Protein AF-A0A3M1MYW9-F1 (afdb_monomer_lite)

Structure (mmCIF, N/CA/C/O backbone):
data_AF-A0A3M1MYW9-F1
#
_entry.id   AF-A0A3M1MYW9-F1
#
loop_
_atom_site.group_PDB
_atom_site.id
_atom_site.type_symbol
_atom_site.label_atom_id
_atom_site.label_alt_id
_atom_site.label_comp_id
_atom_site.label_asym_id
_atom_site.label_entity_id
_atom_site.label_seq_id
_atom_site.pdbx_PDB_ins_code
_atom_site.Cartn_x
_atom_site.Cartn_y
_atom_site.Cartn_z
_atom_site.occupancy
_atom_site.B_iso_or_equiv
_atom_site.auth_seq_id
_atom_site.auth_comp_id
_atom_site.auth_asym_id
_atom_site.auth_atom_id
_atom_site.pdbx_PDB_model_num
ATOM 1 N N . MET A 1 1 ? -1.585 -23.392 7.016 1.00 49.09 1 MET A N 1
ATOM 2 C CA . MET A 1 1 ? -0.807 -23.870 5.846 1.00 49.09 1 MET A CA 1
ATOM 3 C C . MET A 1 1 ? -0.911 -22.951 4.605 1.00 49.09 1 MET A C 1
ATOM 5 O O . MET A 1 1 ? -0.583 -23.397 3.520 1.00 49.09 1 MET A O 1
ATOM 9 N N . GLY A 1 2 ? -1.309 -21.667 4.725 1.00 56.97 2 GLY A N 1
ATOM 10 C CA . GLY A 1 2 ? -1.714 -20.851 3.557 1.00 56.97 2 GLY A CA 1
ATOM 11 C C . GLY A 1 2 ? -0.923 -19.566 3.251 1.00 56.97 2 GLY A C 1
ATOM 12 O O . GLY A 1 2 ? -1.089 -19.014 2.169 1.00 56.97 2 GLY A O 1
ATOM 13 N N . LEU A 1 3 ? -0.055 -19.072 4.143 1.00 46.28 3 LEU A N 1
ATOM 14 C CA . LEU A 1 3 ? 0.651 -17.794 3.925 1.00 46.28 3 LEU A CA 1
ATOM 15 C C . LEU A 1 3 ? 2.003 -17.988 3.215 1.00 46.28 3 LEU A C 1
ATOM 17 O O . LEU A 1 3 ? 2.304 -17.327 2.224 1.00 46.28 3 LEU A O 1
ATOM 21 N N . TRP A 1 4 ? 2.779 -18.977 3.664 1.00 42.94 4 TRP A N 1
ATOM 22 C CA . TRP A 1 4 ? 4.113 -19.275 3.134 1.00 42.94 4 TRP A CA 1
ATOM 23 C C . TRP A 1 4 ? 4.104 -19.812 1.697 1.00 42.94 4 TRP A C 1
ATOM 25 O O . TRP A 1 4 ? 4.989 -19.471 0.916 1.00 42.94 4 TRP A O 1
ATOM 35 N N . GLN A 1 5 ? 3.082 -20.582 1.305 1.00 50.97 5 GLN A N 1
ATOM 36 C CA . GLN A 1 5 ? 2.920 -21.026 -0.086 1.00 50.97 5 GLN A CA 1
ATOM 37 C C . GLN A 1 5 ? 2.544 -19.871 -1.025 1.00 50.97 5 GLN A C 1
ATOM 39 O O . GLN A 1 5 ? 3.033 -19.821 -2.149 1.00 50.97 5 GLN A O 1
ATOM 44 N N . ARG A 1 6 ? 1.747 -18.899 -0.559 1.00 52.53 6 ARG A N 1
ATOM 45 C CA . ARG A 1 6 ? 1.374 -17.711 -1.346 1.00 52.53 6 ARG A CA 1
ATOM 46 C C . ARG A 1 6 ? 2.544 -16.740 -1.524 1.00 52.53 6 ARG A C 1
ATOM 48 O O . ARG A 1 6 ? 2.679 -16.158 -2.598 1.00 52.53 6 ARG A O 1
ATOM 55 N N . ILE A 1 7 ? 3.411 -16.607 -0.516 1.00 52.44 7 ILE A N 1
ATOM 56 C CA . ILE A 1 7 ? 4.650 -15.817 -0.604 1.00 52.44 7 ILE A CA 1
ATOM 57 C C . ILE A 1 7 ? 5.650 -16.490 -1.555 1.00 52.44 7 ILE A C 1
ATOM 59 O O . ILE A 1 7 ? 6.176 -15.817 -2.437 1.00 52.44 7 ILE A O 1
ATOM 63 N N . LYS A 1 8 ? 5.847 -17.816 -1.462 1.00 49.53 8 LYS A N 1
ATOM 64 C CA . LYS A 1 8 ? 6.700 -18.570 -2.402 1.00 49.53 8 LYS A CA 1
ATOM 65 C C . LYS A 1 8 ? 6.189 -18.518 -3.843 1.00 49.53 8 LYS A C 1
ATOM 67 O O . LYS A 1 8 ? 6.983 -18.305 -4.750 1.00 49.53 8 LYS A O 1
ATOM 72 N N . ALA A 1 9 ? 4.880 -18.662 -4.053 1.00 53.94 9 ALA A N 1
ATOM 73 C CA . ALA A 1 9 ? 4.282 -18.580 -5.384 1.00 53.94 9 ALA A CA 1
ATOM 74 C C . ALA A 1 9 ? 4.426 -17.176 -5.996 1.00 53.94 9 ALA A C 1
ATOM 76 O O . ALA A 1 9 ? 4.750 -17.056 -7.172 1.00 53.94 9 ALA A O 1
ATOM 77 N N . ARG A 1 10 ? 4.261 -16.102 -5.204 1.00 49.66 10 ARG A N 1
ATOM 78 C CA . ARG A 1 10 ? 4.517 -14.730 -5.675 1.00 49.66 10 ARG A CA 1
ATOM 79 C C . ARG A 1 10 ? 5.998 -14.487 -5.961 1.00 49.66 10 ARG A C 1
ATOM 81 O O . ARG A 1 10 ? 6.303 -13.971 -7.027 1.00 49.66 10 ARG A O 1
ATOM 88 N N . ALA A 1 11 ? 6.900 -14.879 -5.062 1.00 51.06 11 ALA A N 1
ATOM 89 C CA . ALA A 1 11 ? 8.343 -14.717 -5.252 1.00 51.06 11 ALA A CA 1
ATOM 90 C C . ALA A 1 11 ? 8.863 -15.475 -6.489 1.00 51.06 11 ALA A C 1
ATOM 92 O O . ALA A 1 11 ? 9.706 -14.950 -7.209 1.00 51.06 11 ALA A O 1
ATOM 93 N N . GLY A 1 12 ? 8.308 -16.658 -6.782 1.00 52.44 12 GLY A N 1
ATOM 94 C CA . GLY A 1 12 ? 8.625 -17.419 -7.995 1.00 52.44 12 GLY A CA 1
ATOM 95 C C . GLY A 1 12 ? 8.215 -16.698 -9.282 1.00 52.44 12 GLY A C 1
ATOM 96 O O . GLY A 1 12 ? 9.021 -16.578 -10.196 1.00 52.44 12 GLY A O 1
ATOM 97 N N . VAL A 1 13 ? 7.004 -16.131 -9.327 1.00 55.56 13 VAL A N 1
ATOM 98 C CA . VAL A 1 13 ? 6.513 -15.384 -10.503 1.00 55.56 13 VAL A CA 1
ATOM 99 C C . VAL A 1 13 ? 7.310 -14.095 -10.738 1.00 55.56 13 VAL A C 1
ATOM 101 O O . VAL A 1 13 ? 7.576 -13.738 -11.883 1.00 55.56 13 VAL A O 1
ATOM 104 N N . PHE A 1 14 ? 7.722 -13.394 -9.676 1.00 55.12 14 PHE A N 1
ATOM 105 C CA . PHE A 1 14 ? 8.571 -12.203 -9.811 1.00 55.12 14 PHE A CA 1
ATOM 106 C C . PHE A 1 14 ? 9.984 -12.550 -10.292 1.00 55.12 14 PHE A C 1
ATOM 108 O O . PHE A 1 14 ? 10.471 -11.920 -11.230 1.00 55.12 14 PHE A O 1
ATOM 115 N N . GLY A 1 15 ? 10.594 -13.598 -9.728 1.00 61.41 15 GLY A N 1
ATOM 116 C CA . GLY A 1 15 ? 11.897 -14.088 -10.179 1.00 61.41 15 GLY A CA 1
ATOM 117 C C . GLY A 1 15 ? 11.883 -14.528 -11.646 1.00 61.41 15 GLY A C 1
ATOM 118 O O . GLY A 1 15 ? 12.831 -14.258 -12.380 1.00 61.41 15 GLY A O 1
ATOM 119 N N . GLU A 1 16 ? 10.791 -15.130 -12.123 1.00 69.50 16 GLU A N 1
ATOM 120 C CA . GLU A 1 16 ? 10.642 -15.510 -13.534 1.00 69.50 16 GLU A CA 1
ATOM 121 C C . GLU A 1 16 ? 10.622 -14.304 -14.485 1.00 69.50 16 GLU A C 1
ATOM 123 O O . GLU A 1 16 ? 11.224 -14.362 -15.558 1.00 69.50 16 GLU A O 1
ATOM 128 N N . VAL A 1 17 ? 9.962 -13.202 -14.113 1.00 68.62 17 VAL A N 1
ATOM 129 C CA . VAL A 1 17 ? 9.896 -11.994 -14.953 1.00 68.62 17 VAL A CA 1
ATOM 130 C C . VAL A 1 17 ? 11.246 -11.279 -15.000 1.00 68.62 17 VAL A C 1
ATOM 132 O O . VAL A 1 17 ? 11.704 -10.923 -16.086 1.00 68.62 17 VAL A O 1
ATOM 135 N N . GLU A 1 18 ? 11.912 -11.118 -13.856 1.00 75.81 18 GLU A N 1
ATOM 136 C CA . GLU A 1 18 ? 13.249 -10.513 -13.779 1.00 75.81 18 GLU A CA 1
ATOM 137 C C . GLU A 1 18 ? 14.266 -11.316 -14.601 1.00 75.81 18 GLU A C 1
ATOM 139 O O . GLU A 1 18 ? 15.008 -10.751 -15.408 1.00 75.81 18 GLU A O 1
ATOM 144 N N . THR A 1 19 ? 14.223 -12.648 -14.491 1.00 79.44 19 THR A N 1
ATOM 145 C CA . THR A 1 19 ? 15.099 -13.543 -15.259 1.00 79.44 19 THR A CA 1
ATOM 146 C C . THR A 1 19 ? 14.805 -13.462 -16.758 1.00 79.44 19 THR A C 1
ATOM 148 O O . THR A 1 19 ? 15.730 -13.414 -17.564 1.00 79.44 19 THR A O 1
ATOM 151 N N . ARG A 1 20 ? 13.530 -13.379 -17.164 1.00 80.25 20 ARG A N 1
ATOM 152 C CA . ARG A 1 20 ? 13.147 -13.215 -18.579 1.00 80.25 20 ARG A CA 1
ATOM 153 C C . ARG A 1 20 ? 13.646 -11.900 -19.169 1.00 80.25 20 ARG A C 1
ATOM 155 O O . ARG A 1 20 ? 14.157 -11.910 -20.287 1.00 80.25 20 ARG A O 1
ATOM 162 N N . ILE A 1 21 ? 13.525 -10.792 -18.436 1.00 82.06 21 ILE A N 1
ATOM 163 C CA . ILE A 1 21 ? 14.024 -9.482 -18.879 1.00 82.06 21 ILE A CA 1
ATOM 164 C C . ILE A 1 21 ? 15.546 -9.527 -19.028 1.00 82.06 21 ILE A C 1
ATOM 166 O O . ILE A 1 21 ? 16.065 -9.097 -20.057 1.00 82.06 21 ILE A O 1
ATOM 170 N N . LEU A 1 22 ? 16.251 -10.098 -18.047 1.00 83.94 22 LEU A N 1
ATOM 171 C CA . LEU A 1 22 ? 17.706 -10.231 -18.078 1.00 83.94 22 LEU A CA 1
ATOM 172 C C . LEU A 1 22 ? 18.173 -11.090 -19.262 1.00 83.94 22 LEU A C 1
ATOM 174 O O . LEU A 1 22 ? 19.065 -10.684 -20.000 1.00 83.94 22 LEU A O 1
ATOM 178 N N . VAL A 1 23 ? 17.530 -12.237 -19.496 1.00 86.62 23 VAL A N 1
ATOM 179 C CA . VAL A 1 23 ? 17.834 -13.115 -20.635 1.00 86.62 23 VAL A CA 1
ATOM 180 C C . VAL A 1 23 ? 17.580 -12.399 -21.962 1.00 86.62 23 VAL A C 1
ATOM 182 O O . VAL A 1 23 ? 18.444 -12.423 -22.833 1.00 86.62 23 VAL A O 1
ATOM 185 N N . CYS A 1 24 ? 16.446 -11.709 -22.117 1.00 85.50 24 CYS A N 1
ATOM 186 C CA . CYS A 1 24 ? 16.166 -10.941 -23.334 1.00 85.50 24 CYS A CA 1
ATOM 187 C C . CYS A 1 24 ? 17.207 -9.838 -23.558 1.00 85.50 24 CYS A C 1
ATOM 189 O O . CYS A 1 24 ? 17.682 -9.662 -24.676 1.00 85.50 24 CYS A O 1
ATOM 191 N N . TYR A 1 25 ? 17.598 -9.125 -22.500 1.00 86.94 25 TYR A N 1
ATOM 192 C CA . TYR A 1 25 ? 18.611 -8.075 -22.573 1.00 86.94 25 TYR A CA 1
ATOM 193 C C . TYR A 1 25 ? 19.980 -8.627 -22.986 1.00 86.94 25 TYR A C 1
ATOM 195 O O . TYR A 1 25 ? 20.623 -8.073 -23.877 1.00 86.94 25 TYR A O 1
ATOM 203 N N . LEU A 1 26 ? 20.400 -9.752 -22.397 1.00 89.56 26 LEU A N 1
ATOM 204 C CA . LEU A 1 26 ? 21.648 -10.430 -22.749 1.00 89.56 26 LEU A CA 1
ATOM 205 C C . LEU A 1 26 ? 21.638 -10.922 -24.200 1.00 89.56 26 LEU A C 1
ATOM 207 O O . LEU A 1 26 ? 22.627 -10.741 -24.902 1.00 89.56 26 LEU A O 1
ATOM 211 N N . LEU A 1 27 ? 20.523 -11.484 -24.674 1.00 91.50 27 LEU A N 1
ATOM 212 C CA . LEU A 1 27 ? 20.384 -11.935 -26.062 1.00 91.50 27 LEU A CA 1
ATOM 213 C C . LEU A 1 27 ? 20.423 -10.770 -27.057 1.00 91.50 27 LEU A C 1
ATOM 215 O O . LEU A 1 27 ? 21.102 -10.865 -28.076 1.00 91.50 27 LEU A O 1
ATOM 219 N N . ILE A 1 28 ? 19.737 -9.663 -26.757 1.00 88.94 28 ILE A N 1
ATOM 220 C CA . ILE A 1 28 ? 19.748 -8.458 -27.598 1.00 88.94 28 ILE A CA 1
ATOM 221 C C . ILE A 1 28 ? 21.149 -7.840 -27.631 1.00 88.94 28 ILE A C 1
ATOM 223 O O . ILE A 1 28 ? 21.637 -7.498 -28.706 1.00 88.94 28 ILE A O 1
ATOM 227 N N . GLY A 1 29 ? 21.819 -7.730 -26.479 1.00 88.75 29 GLY A N 1
ATOM 228 C CA . GLY A 1 29 ? 23.184 -7.209 -26.397 1.00 88.75 29 GLY A CA 1
ATOM 229 C C . GLY A 1 29 ? 24.200 -8.089 -27.124 1.00 88.75 29 GLY A C 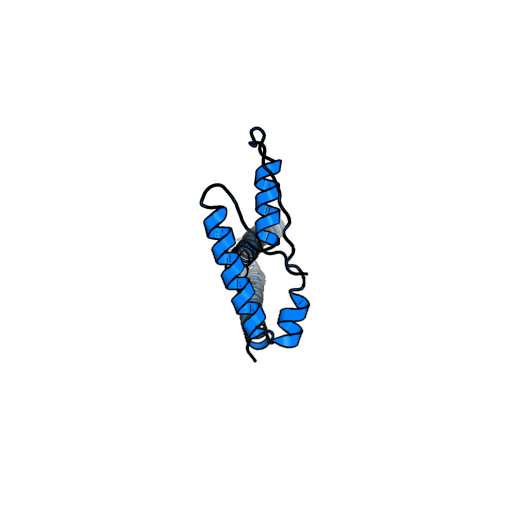1
ATOM 230 O O . GLY A 1 29 ? 25.034 -7.576 -27.868 1.00 88.75 29 GLY A O 1
ATOM 231 N N . LEU A 1 30 ? 24.091 -9.413 -26.983 1.00 91.94 30 LEU A N 1
ATOM 232 C CA . LEU A 1 30 ? 24.923 -10.370 -27.713 1.00 91.94 30 LEU A CA 1
ATOM 233 C C . LEU A 1 30 ? 24.678 -10.276 -29.226 1.00 91.94 30 LEU A C 1
ATOM 235 O O . LEU A 1 30 ? 25.627 -10.221 -30.004 1.00 91.94 30 LEU A O 1
ATOM 239 N N . GLY A 1 31 ? 23.412 -10.204 -29.647 1.00 91.75 31 GLY A N 1
ATOM 240 C CA . GLY A 1 31 ? 23.038 -10.030 -31.049 1.00 91.75 31 GLY A CA 1
ATOM 241 C C . GLY A 1 31 ? 23.587 -8.730 -31.637 1.00 91.75 31 GLY A C 1
ATOM 242 O O . GLY A 1 31 ? 24.161 -8.744 -32.722 1.00 91.75 31 GLY A O 1
ATOM 243 N N . TRP A 1 32 ? 23.492 -7.623 -30.899 1.00 91.69 32 TRP A N 1
ATOM 244 C CA . TRP A 1 32 ? 24.086 -6.343 -31.289 1.00 91.69 32 TRP A CA 1
ATOM 245 C C . TRP A 1 32 ? 25.609 -6.430 -31.444 1.00 91.69 32 TRP A C 1
ATOM 247 O O . TRP A 1 32 ? 26.153 -5.979 -32.454 1.00 91.69 32 TRP A O 1
ATOM 257 N N . ALA A 1 33 ? 26.299 -7.042 -30.480 1.00 88.31 33 ALA A N 1
ATOM 258 C CA . ALA A 1 33 ? 27.752 -7.185 -30.511 1.00 88.31 33 ALA A CA 1
ATOM 259 C C . ALA A 1 33 ? 28.233 -8.042 -31.695 1.00 88.31 33 ALA A C 1
ATOM 261 O O . ALA A 1 33 ? 29.228 -7.703 -32.333 1.00 88.31 33 ALA A O 1
ATOM 262 N N . LEU A 1 34 ? 27.519 -9.128 -32.010 1.00 91.25 34 LEU A N 1
ATOM 263 C CA . LEU A 1 34 ? 27.906 -10.068 -33.065 1.00 91.25 34 LEU A CA 1
ATOM 264 C C . LEU A 1 34 ? 27.522 -9.594 -34.471 1.00 91.25 34 LEU A C 1
ATOM 266 O O . LEU A 1 34 ? 28.277 -9.818 -35.414 1.00 91.25 34 LEU A O 1
ATOM 270 N N . LEU A 1 35 ? 26.361 -8.953 -34.628 1.00 92.06 35 LEU A N 1
ATOM 271 C CA . LEU A 1 35 ? 25.823 -8.598 -35.944 1.00 92.06 35 LEU A CA 1
ATOM 272 C C . LEU A 1 35 ? 26.158 -7.170 -36.371 1.00 92.06 35 LEU A C 1
ATOM 274 O O . LEU A 1 35 ? 26.203 -6.900 -37.569 1.00 92.06 35 LEU A O 1
ATOM 278 N N . SER A 1 36 ? 26.403 -6.245 -35.437 1.00 90.56 36 SER A N 1
ATOM 279 C CA . SER A 1 36 ? 26.645 -4.851 -35.829 1.00 90.56 36 SER A CA 1
ATOM 280 C C . SER A 1 36 ? 27.994 -4.652 -36.519 1.00 90.56 36 SER A C 1
ATOM 282 O O . SER A 1 36 ? 28.065 -3.837 -37.433 1.00 90.56 36 SER A O 1
ATOM 284 N N . ASN A 1 37 ? 29.043 -5.394 -36.132 1.00 89.50 37 ASN A N 1
ATOM 285 C CA . ASN A 1 37 ? 30.371 -5.258 -36.745 1.00 89.50 37 ASN A CA 1
ATOM 286 C C . ASN A 1 37 ? 30.358 -5.654 -38.237 1.00 89.50 37 ASN A C 1
ATOM 288 O O . ASN A 1 37 ? 30.685 -4.793 -39.053 1.00 89.50 37 ASN A O 1
ATOM 292 N N . PRO A 1 38 ? 29.896 -6.861 -38.636 1.00 91.44 38 PRO A N 1
ATOM 293 C CA . PRO A 1 38 ? 29.878 -7.253 -40.049 1.00 91.44 38 PRO A CA 1
ATOM 294 C C . PRO A 1 38 ? 28.989 -6.355 -40.916 1.00 91.44 38 PRO A C 1
ATOM 296 O O . PRO A 1 38 ? 29.304 -6.092 -42.072 1.00 91.44 38 PRO A O 1
ATOM 299 N N . VAL A 1 39 ? 27.877 -5.857 -40.364 1.00 91.06 39 VAL A N 1
ATOM 300 C CA . VAL A 1 39 ? 26.986 -4.930 -41.078 1.00 91.06 39 VAL A CA 1
ATOM 301 C C . VAL A 1 39 ? 27.678 -3.594 -41.335 1.00 91.06 39 VAL A C 1
ATOM 303 O O . VAL A 1 39 ? 27.554 -3.048 -42.429 1.00 91.06 39 VAL A O 1
ATOM 306 N N . LEU A 1 40 ? 28.419 -3.071 -40.354 1.00 88.69 40 LEU A N 1
ATOM 307 C CA . LEU A 1 40 ? 29.163 -1.825 -40.526 1.00 88.69 40 LEU A CA 1
ATOM 308 C C . LEU A 1 40 ? 30.305 -1.987 -41.536 1.00 88.69 40 LEU A C 1
ATOM 310 O O . LEU A 1 40 ? 30.557 -1.078 -42.320 1.00 88.69 40 LEU A O 1
ATOM 314 N N . GLU A 1 41 ? 30.968 -3.144 -41.524 1.00 89.62 41 GLU A N 1
ATOM 315 C CA . GLU A 1 41 ? 32.022 -3.497 -42.478 1.00 89.62 41 GLU A CA 1
ATOM 316 C C . GLU A 1 41 ? 31.494 -3.639 -43.906 1.00 89.62 41 GLU A C 1
ATOM 318 O O . GLU A 1 41 ? 32.164 -3.201 -44.832 1.00 89.62 41 GLU A O 1
ATOM 323 N N . TRP A 1 42 ? 30.294 -4.196 -44.078 1.00 91.81 42 TRP A N 1
ATOM 324 C CA . TRP A 1 42 ? 29.637 -4.321 -45.381 1.00 91.81 42 TRP A CA 1
ATOM 325 C C . TRP A 1 42 ? 29.120 -2.984 -45.927 1.00 91.81 42 TRP A C 1
ATOM 327 O O . TRP A 1 42 ? 29.100 -2.773 -47.136 1.00 91.81 42 TRP A O 1
ATOM 337 N N . LEU A 1 43 ? 28.672 -2.085 -45.047 1.00 91.81 43 LEU A N 1
ATOM 338 C CA . LEU A 1 43 ? 28.098 -0.800 -45.450 1.00 91.81 43 LEU A CA 1
ATOM 339 C C . LEU A 1 43 ? 29.167 0.272 -45.711 1.00 91.81 43 LEU A C 1
ATOM 341 O O . LEU A 1 43 ? 28.927 1.206 -46.475 1.00 91.81 43 LEU A O 1
ATOM 345 N N . ILE A 1 44 ? 30.314 0.179 -45.032 1.00 91.12 44 ILE A N 1
ATOM 346 C CA . ILE A 1 44 ? 31.371 1.192 -45.044 1.00 91.12 44 ILE A CA 1
ATOM 347 C C . ILE A 1 44 ? 32.720 0.512 -45.279 1.00 91.12 44 ILE A C 1
ATOM 349 O O . ILE A 1 44 ? 33.309 -0.083 -44.369 1.00 91.12 44 ILE A O 1
ATOM 353 N N . ASP A 1 45 ? 33.241 0.687 -46.491 1.00 90.12 45 ASP A N 1
ATOM 354 C CA . ASP A 1 45 ? 34.561 0.189 -46.885 1.00 90.12 45 ASP A CA 1
ATOM 355 C C . ASP A 1 45 ? 35.712 1.022 -46.288 1.00 90.12 45 ASP A C 1
ATOM 357 O O . ASP A 1 45 ? 36.798 0.492 -46.050 1.00 90.12 45 ASP A O 1
ATOM 361 N N . ASP A 1 46 ? 35.474 2.309 -45.996 1.00 93.19 46 ASP A N 1
ATOM 362 C CA . ASP A 1 46 ? 36.488 3.239 -45.480 1.00 93.19 46 ASP A CA 1
ATOM 363 C C . ASP A 1 46 ? 36.846 2.953 -44.000 1.00 93.19 46 ASP A C 1
ATOM 365 O O . ASP A 1 46 ? 36.014 3.140 -43.098 1.00 93.19 46 ASP A O 1
ATOM 369 N N . PRO A 1 47 ? 38.092 2.528 -43.706 1.00 90.12 47 PRO A N 1
ATOM 370 C CA . PRO A 1 47 ? 38.522 2.213 -42.349 1.00 90.12 47 PRO A CA 1
ATOM 371 C C . PRO A 1 47 ? 38.578 3.431 -41.413 1.00 90.12 47 PRO A C 1
ATOM 373 O O . PRO A 1 47 ? 38.336 3.260 -40.215 1.00 90.12 47 PRO A O 1
ATOM 376 N N . GLU A 1 48 ? 38.850 4.643 -41.910 1.00 91.62 48 GLU A N 1
ATOM 377 C CA . GLU A 1 48 ? 38.874 5.851 -41.070 1.00 91.62 48 GLU A CA 1
ATOM 378 C C . GLU A 1 48 ? 37.461 6.252 -40.638 1.00 91.62 48 GLU A C 1
ATOM 380 O O . GLU A 1 48 ? 37.228 6.611 -39.477 1.00 91.62 48 GLU A O 1
ATOM 385 N N . LEU A 1 49 ? 36.490 6.131 -41.549 1.00 89.44 49 LEU A N 1
ATOM 386 C CA . LEU A 1 49 ? 35.085 6.410 -41.260 1.00 89.44 49 LEU A CA 1
ATOM 387 C C . LEU A 1 49 ? 34.528 5.428 -40.213 1.00 89.44 49 LEU A C 1
ATOM 389 O O . LEU A 1 49 ? 33.824 5.842 -39.287 1.00 89.44 49 LEU A O 1
ATOM 393 N N . ARG A 1 50 ? 34.900 4.140 -40.290 1.00 90.06 50 ARG A N 1
ATOM 394 C CA . ARG A 1 50 ? 34.498 3.121 -39.300 1.00 90.06 50 ARG A CA 1
ATOM 395 C C . ARG A 1 50 ? 34.993 3.431 -37.889 1.00 90.06 50 ARG A C 1
ATOM 397 O O . ARG A 1 50 ? 34.208 3.336 -36.946 1.00 90.06 50 ARG A O 1
ATOM 404 N N . GLN A 1 51 ? 36.250 3.860 -37.733 1.00 90.56 51 GLN A N 1
ATOM 405 C CA . GLN A 1 51 ? 36.795 4.221 -36.414 1.00 90.56 51 GLN A CA 1
ATOM 406 C C . GLN A 1 51 ? 36.035 5.380 -35.756 1.00 90.56 51 GLN A C 1
ATOM 408 O O . GLN A 1 51 ? 35.912 5.413 -34.533 1.00 90.56 51 GLN A O 1
ATOM 413 N N . ARG A 1 52 ? 35.471 6.303 -36.548 1.00 91.62 52 ARG A N 1
ATOM 414 C CA . ARG A 1 52 ? 34.623 7.391 -36.034 1.00 91.62 52 ARG A CA 1
ATOM 415 C C . ARG A 1 52 ? 33.210 6.924 -35.672 1.00 91.62 52 ARG A C 1
ATOM 417 O O . ARG A 1 52 ? 32.608 7.474 -34.753 1.00 91.62 52 ARG A O 1
ATOM 424 N N . ILE A 1 53 ? 32.683 5.917 -36.369 1.00 91.31 53 ILE A N 1
ATOM 425 C CA . ILE A 1 53 ? 31.304 5.437 -36.195 1.00 91.31 53 ILE A CA 1
ATOM 426 C C . ILE A 1 53 ? 31.171 4.443 -35.036 1.00 91.31 53 ILE A C 1
ATOM 428 O O . ILE A 1 53 ? 30.167 4.499 -34.329 1.00 91.31 53 ILE A O 1
ATOM 432 N N . TYR A 1 54 ? 32.162 3.582 -34.780 1.00 90.50 54 TYR A N 1
ATOM 433 C CA . TYR A 1 54 ? 32.109 2.617 -33.670 1.00 90.50 54 TYR A CA 1
ATOM 434 C C . TYR A 1 54 ? 31.791 3.227 -32.290 1.00 90.50 54 TYR A C 1
ATOM 436 O O . TYR A 1 54 ? 30.842 2.758 -31.658 1.00 90.50 54 TYR A O 1
ATOM 444 N N . PRO A 1 55 ? 32.473 4.290 -31.814 1.00 92.56 55 PRO A N 1
ATOM 445 C CA . PRO A 1 55 ? 32.150 4.870 -30.511 1.00 92.56 55 PRO A CA 1
ATOM 446 C C . PRO A 1 55 ? 30.753 5.504 -30.487 1.00 92.56 55 PRO A C 1
ATOM 448 O O . PRO A 1 55 ? 30.055 5.409 -29.479 1.00 92.56 55 PRO A O 1
ATOM 451 N N . LEU A 1 56 ? 30.310 6.112 -31.596 1.00 92.75 56 LEU A N 1
ATOM 452 C CA . LEU A 1 56 ? 28.971 6.695 -31.696 1.00 92.75 56 LEU A CA 1
ATOM 453 C C . LEU A 1 56 ? 27.889 5.610 -31.670 1.00 92.75 56 LEU A C 1
ATOM 455 O O . LEU A 1 56 ? 26.874 5.768 -30.994 1.00 92.75 56 LEU A O 1
ATOM 459 N N . ARG A 1 57 ? 28.119 4.495 -32.369 1.00 91.69 57 ARG A N 1
ATOM 460 C CA . ARG A 1 57 ? 27.256 3.314 -32.361 1.00 91.69 57 ARG A CA 1
ATOM 461 C C . ARG A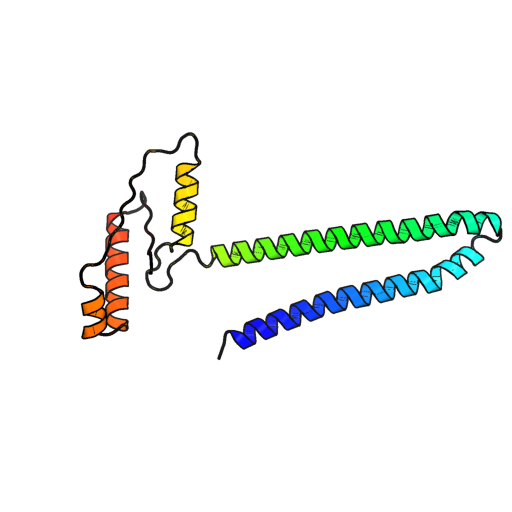 1 57 ? 27.097 2.768 -30.942 1.00 91.69 57 ARG A C 1
ATOM 463 O O . ARG A 1 57 ? 25.969 2.550 -30.501 1.00 91.69 57 ARG A O 1
ATOM 470 N N . ASP A 1 58 ? 28.205 2.550 -30.238 1.00 90.56 58 ASP A N 1
ATOM 471 C CA . ASP A 1 58 ? 28.184 1.979 -28.888 1.00 90.56 58 ASP A CA 1
ATOM 472 C C . ASP A 1 58 ? 27.513 2.932 -27.899 1.00 90.56 58 ASP A C 1
ATOM 474 O O . ASP A 1 58 ? 26.662 2.513 -27.114 1.00 90.56 58 ASP A O 1
ATOM 478 N N . LEU A 1 59 ? 27.790 4.234 -28.011 1.00 93.50 59 LEU A N 1
ATOM 479 C CA . LEU A 1 59 ? 27.093 5.260 -27.244 1.00 93.50 59 LEU A CA 1
ATOM 480 C C . LEU A 1 59 ? 25.579 5.230 -27.501 1.00 93.50 59 LEU A C 1
ATOM 482 O O . LEU A 1 59 ? 24.802 5.260 -26.548 1.00 93.50 59 LEU A O 1
ATOM 486 N N . CYS A 1 60 ? 25.144 5.122 -28.760 1.00 92.69 60 CYS A N 1
ATOM 487 C CA . CYS A 1 60 ? 23.723 5.010 -29.097 1.00 92.69 60 CYS A CA 1
ATOM 488 C C . CYS A 1 60 ? 23.089 3.772 -28.450 1.00 92.69 60 CYS A C 1
ATOM 490 O O . CYS A 1 60 ? 22.005 3.872 -27.875 1.00 92.69 60 CYS A O 1
ATOM 492 N N . PHE A 1 61 ? 23.771 2.624 -28.484 1.00 91.44 61 PHE A N 1
ATOM 493 C CA . PHE A 1 61 ? 23.296 1.406 -27.831 1.00 91.44 61 PHE A CA 1
ATOM 494 C C . PHE A 1 61 ? 23.147 1.590 -26.314 1.00 91.44 61 PHE A C 1
ATOM 496 O O . PHE A 1 61 ? 22.086 1.287 -25.763 1.00 91.44 61 PHE A O 1
ATOM 503 N N . PHE A 1 62 ? 24.158 2.141 -25.634 1.00 92.38 62 PHE A N 1
ATOM 504 C CA . PHE A 1 62 ? 24.099 2.392 -24.189 1.00 92.38 62 PHE A CA 1
ATOM 505 C C . PHE A 1 62 ? 23.012 3.402 -23.807 1.00 92.38 62 PHE A C 1
ATOM 507 O O . PHE A 1 62 ? 22.313 3.202 -22.816 1.00 92.38 62 PHE A O 1
ATOM 514 N N . LEU A 1 63 ? 22.813 4.458 -24.600 1.00 94.94 63 LEU A N 1
ATOM 515 C CA . LEU A 1 63 ? 21.770 5.456 -24.347 1.00 94.94 63 LEU A CA 1
ATOM 516 C C . LEU A 1 63 ? 20.364 4.868 -24.505 1.00 94.94 63 LEU A C 1
ATOM 518 O O . LEU A 1 63 ? 19.517 5.052 -23.630 1.00 94.94 63 LEU A O 1
ATOM 522 N N . VAL A 1 64 ? 20.115 4.134 -25.594 1.00 91.62 64 VAL A N 1
ATOM 523 C CA . VAL A 1 64 ? 18.809 3.513 -25.860 1.00 91.62 64 VAL A CA 1
ATOM 524 C C . VAL A 1 64 ? 18.490 2.463 -24.799 1.00 91.62 64 VAL A C 1
ATOM 526 O O . VAL A 1 64 ? 17.403 2.475 -24.217 1.00 91.62 64 VAL A O 1
ATOM 529 N N . THR A 1 65 ? 19.444 1.579 -24.502 1.00 90.69 65 THR A N 1
ATOM 530 C CA . THR A 1 65 ? 19.258 0.539 -23.484 1.00 90.69 65 THR A CA 1
ATOM 531 C C . THR A 1 65 ? 19.116 1.126 -22.081 1.00 90.69 65 THR A C 1
ATOM 533 O O . THR A 1 65 ? 18.245 0.689 -21.330 1.00 90.69 65 THR A O 1
ATOM 536 N N . GLY A 1 66 ? 19.892 2.155 -21.736 1.00 91.06 66 GLY A N 1
ATOM 537 C CA . GLY A 1 66 ? 19.787 2.861 -20.461 1.00 91.06 66 GLY A CA 1
ATOM 538 C C . GLY A 1 66 ? 18.429 3.538 -20.271 1.00 91.06 66 GLY A C 1
ATOM 539 O O . GLY A 1 66 ? 17.801 3.378 -19.224 1.00 91.06 66 GLY A O 1
ATOM 540 N N . LEU A 1 67 ? 17.920 4.230 -21.298 1.00 93.62 67 LEU A N 1
ATOM 541 C CA . LEU A 1 67 ? 16.588 4.842 -21.261 1.00 93.62 67 LEU A CA 1
ATOM 542 C C . LEU A 1 67 ? 15.482 3.788 -21.111 1.00 93.62 67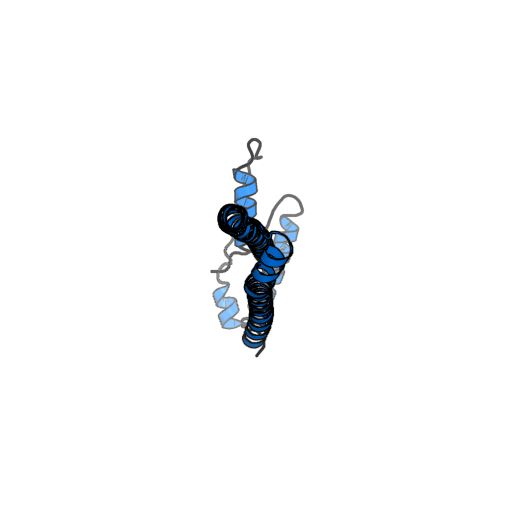 LEU A C 1
ATOM 544 O O . LEU A 1 67 ? 14.539 3.980 -20.337 1.00 93.62 67 LEU A O 1
ATOM 548 N N . PHE A 1 68 ? 15.601 2.669 -21.827 1.00 89.31 68 PHE A N 1
ATOM 549 C CA . PHE A 1 68 ? 14.665 1.552 -21.736 1.00 89.31 68 PHE A CA 1
ATOM 550 C C . PHE A 1 68 ? 14.630 0.952 -20.323 1.00 89.31 68 PHE A C 1
ATOM 552 O O . PHE A 1 68 ? 13.553 0.813 -19.739 1.00 89.31 68 PHE A O 1
ATOM 559 N N . LEU A 1 69 ? 15.798 0.683 -19.729 1.00 87.69 69 LEU A N 1
ATOM 560 C CA . LEU A 1 69 ? 15.909 0.190 -18.354 1.00 87.69 69 LEU A CA 1
ATOM 561 C C . LEU A 1 69 ? 15.347 1.192 -17.340 1.00 87.69 69 LEU A C 1
ATOM 563 O O . LEU A 1 69 ? 14.591 0.800 -16.453 1.00 87.69 69 LEU A O 1
ATOM 567 N N . TYR A 1 70 ? 15.640 2.485 -17.500 1.00 91.25 70 TYR A N 1
ATOM 568 C CA . TYR A 1 70 ? 15.085 3.539 -16.650 1.00 91.25 70 TYR A CA 1
ATOM 569 C C . TYR A 1 70 ? 13.548 3.561 -16.693 1.00 91.25 70 TYR A C 1
ATOM 571 O O . TYR A 1 70 ? 12.892 3.638 -15.651 1.00 91.25 70 TYR A O 1
ATOM 579 N N . ARG A 1 71 ? 12.951 3.435 -17.888 1.00 92.56 71 ARG A N 1
ATOM 580 C CA . ARG A 1 71 ? 11.490 3.376 -18.069 1.00 92.56 71 ARG A CA 1
ATOM 581 C C . ARG A 1 71 ? 10.874 2.140 -17.416 1.00 92.56 71 ARG A C 1
ATOM 583 O O . ARG A 1 71 ? 9.839 2.268 -16.755 1.00 92.56 71 ARG A O 1
ATOM 590 N N . ILE A 1 72 ? 11.496 0.970 -17.579 1.00 87.69 72 ILE A N 1
ATOM 591 C CA . ILE A 1 72 ? 11.046 -0.277 -16.944 1.00 87.69 72 ILE A CA 1
ATOM 592 C C . ILE A 1 72 ? 11.105 -0.141 -15.426 1.00 87.69 72 ILE A C 1
ATOM 594 O O . ILE A 1 72 ? 10.109 -0.400 -14.754 1.00 87.69 72 ILE A O 1
ATOM 598 N N . LEU A 1 73 ? 12.238 0.315 -14.891 1.00 87.06 73 LEU A N 1
ATOM 599 C CA . LEU A 1 73 ? 12.440 0.446 -13.453 1.00 87.06 73 LEU A CA 1
ATOM 600 C C . LEU A 1 73 ? 11.455 1.444 -12.839 1.00 87.06 73 LEU A C 1
ATOM 602 O O . LEU A 1 73 ? 10.832 1.148 -11.822 1.00 87.06 73 LEU A O 1
ATOM 606 N N . GLY A 1 74 ? 11.247 2.595 -13.485 1.00 88.31 74 GLY A N 1
ATO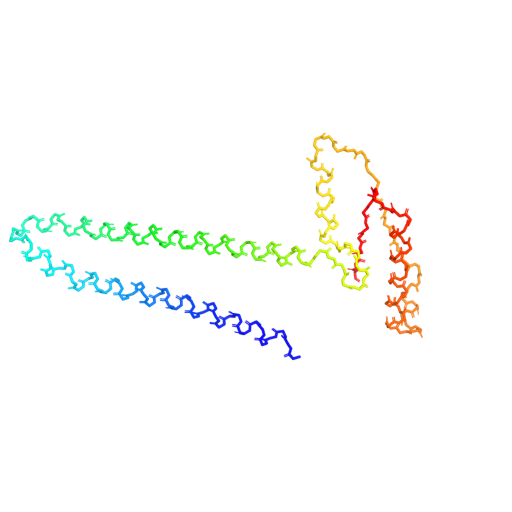M 607 C CA . GLY A 1 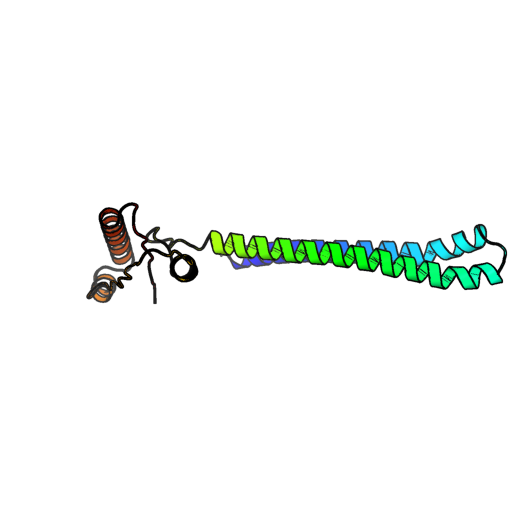74 ? 10.256 3.576 -13.044 1.00 88.31 74 GLY A CA 1
ATOM 608 C C . GLY A 1 74 ? 8.837 3.001 -13.013 1.00 88.31 74 GLY A C 1
ATOM 609 O O . GLY A 1 74 ? 8.109 3.201 -12.041 1.00 88.31 74 GLY A O 1
ATOM 610 N N . SER A 1 75 ? 8.460 2.232 -14.037 1.00 84.88 75 SER A N 1
ATOM 611 C CA . SER A 1 75 ? 7.142 1.586 -14.115 1.00 84.88 75 SER A CA 1
ATOM 612 C C . SER A 1 75 ? 6.977 0.484 -13.063 1.00 84.88 75 SER A C 1
ATOM 614 O O . SER A 1 75 ? 5.916 0.366 -12.451 1.00 84.88 75 SER A O 1
ATOM 616 N N . TYR A 1 76 ? 8.036 -0.286 -12.804 1.00 85.06 76 TYR A N 1
ATOM 617 C CA . TYR A 1 76 ? 8.063 -1.323 -11.775 1.00 85.06 76 TYR A CA 1
ATOM 618 C C . TYR A 1 76 ? 7.905 -0.734 -10.370 1.00 85.06 76 TYR A C 1
ATOM 620 O O . TYR A 1 76 ? 7.033 -1.163 -9.615 1.00 85.06 76 TYR A O 1
ATOM 628 N N . LEU A 1 77 ? 8.681 0.306 -10.047 1.00 85.44 77 LEU A N 1
ATOM 629 C CA . LEU A 1 77 ? 8.585 1.011 -8.768 1.00 85.44 77 LEU A CA 1
ATOM 630 C C . LEU A 1 77 ? 7.207 1.653 -8.572 1.00 85.44 77 LEU A C 1
ATOM 632 O O . LEU A 1 77 ? 6.661 1.606 -7.471 1.00 85.44 77 LEU A O 1
ATOM 636 N N . ALA A 1 78 ? 6.619 2.225 -9.627 1.00 84.31 78 ALA A N 1
ATOM 637 C CA . ALA A 1 78 ? 5.266 2.770 -9.568 1.00 84.31 78 ALA A CA 1
ATOM 638 C C . ALA A 1 78 ? 4.221 1.679 -9.279 1.00 84.31 78 ALA A C 1
ATOM 640 O O . ALA A 1 78 ? 3.355 1.870 -8.425 1.00 84.31 78 ALA A O 1
ATOM 641 N N . ASN A 1 79 ? 4.327 0.521 -9.935 1.00 81.62 79 ASN A N 1
ATOM 642 C CA . ASN A 1 79 ? 3.415 -0.601 -9.720 1.00 81.62 79 ASN A CA 1
ATOM 643 C C . ASN A 1 79 ? 3.545 -1.185 -8.305 1.00 81.62 79 ASN A C 1
ATOM 645 O O . ASN A 1 79 ? 2.535 -1.460 -7.661 1.00 81.62 79 ASN A O 1
ATOM 649 N N . LEU A 1 80 ? 4.774 -1.316 -7.793 1.00 79.25 80 LEU A N 1
ATOM 650 C CA . LEU A 1 80 ? 5.022 -1.726 -6.410 1.00 79.25 80 LEU A CA 1
ATOM 651 C C . LEU A 1 80 ? 4.360 -0.768 -5.420 1.00 79.25 80 LEU A C 1
ATOM 653 O O . LEU A 1 80 ? 3.575 -1.214 -4.591 1.00 79.25 80 LEU A O 1
ATOM 657 N N . ARG A 1 81 ? 4.571 0.545 -5.573 1.00 78.56 81 ARG A N 1
ATOM 658 C CA . ARG A 1 81 ? 3.931 1.555 -4.714 1.00 78.56 81 ARG A CA 1
ATOM 659 C C . ARG A 1 81 ? 2.410 1.487 -4.767 1.00 78.56 81 ARG A C 1
ATOM 661 O O . ARG A 1 81 ? 1.771 1.572 -3.728 1.00 78.56 81 ARG A O 1
ATOM 668 N N . GLN A 1 82 ? 1.822 1.314 -5.951 1.00 75.88 82 GLN A N 1
ATOM 669 C CA . GLN A 1 82 ? 0.371 1.165 -6.075 1.00 75.88 82 GLN A CA 1
ATOM 670 C C . GLN A 1 82 ? -0.140 -0.099 -5.386 1.00 75.88 82 GLN A C 1
ATOM 672 O O . GLN A 1 82 ? -1.205 -0.073 -4.778 1.00 75.88 82 GLN A O 1
ATOM 677 N N . ARG A 1 83 ? 0.604 -1.206 -5.457 1.00 71.19 83 ARG A N 1
ATOM 678 C CA . ARG A 1 83 ? 0.245 -2.453 -4.772 1.00 71.19 83 ARG A CA 1
ATOM 679 C C . ARG A 1 83 ? 0.387 -2.327 -3.267 1.00 71.19 83 ARG A C 1
ATOM 681 O O . ARG A 1 83 ? -0.497 -2.809 -2.570 1.00 71.19 83 ARG A O 1
ATOM 688 N N . ASP A 1 84 ? 1.428 -1.661 -2.787 1.00 73.19 84 ASP A N 1
ATOM 689 C CA . ASP A 1 84 ? 1.602 -1.374 -1.365 1.00 73.19 84 ASP A CA 1
ATOM 690 C C . ASP A 1 84 ? 0.474 -0.476 -0.865 1.00 73.19 84 ASP A C 1
ATOM 692 O O . ASP A 1 84 ? -0.204 -0.841 0.086 1.00 73.19 84 ASP A O 1
ATOM 696 N N . GLN A 1 85 ? 0.155 0.606 -1.578 1.00 70.00 85 GLN A N 1
ATOM 697 C CA . GLN A 1 85 ? -0.982 1.471 -1.253 1.00 70.00 85 GLN A CA 1
ATOM 698 C C . GLN A 1 85 ? -2.323 0.738 -1.322 1.00 70.00 85 GLN A C 1
ATOM 700 O O . GLN A 1 85 ? -3.202 0.992 -0.507 1.00 70.00 85 GLN A O 1
ATOM 705 N N . TYR A 1 86 ? -2.510 -0.174 -2.276 1.00 62.81 86 TYR A N 1
ATOM 706 C CA . TYR A 1 86 ? -3.724 -0.982 -2.391 1.00 62.81 86 TYR A CA 1
ATOM 707 C C . TYR A 1 86 ? -3.837 -2.001 -1.250 1.00 62.81 86 TYR A C 1
ATOM 709 O O . TYR A 1 86 ? -4.910 -2.155 -0.673 1.00 62.81 86 TYR A O 1
ATOM 717 N N . LEU A 1 87 ? -2.736 -2.657 -0.874 1.00 63.38 87 LEU A N 1
ATOM 718 C CA . LEU A 1 87 ? -2.675 -3.557 0.281 1.00 63.38 87 LEU A CA 1
ATOM 719 C C . LEU A 1 87 ? -2.872 -2.797 1.599 1.00 63.38 87 LEU A C 1
ATOM 721 O O . LEU A 1 87 ? -3.596 -3.268 2.471 1.00 63.38 87 LEU A O 1
ATOM 725 N N . GLU A 1 88 ? -2.292 -1.605 1.726 1.00 60.78 88 GLU A N 1
ATOM 726 C CA . GLU A 1 88 ? -2.558 -0.676 2.825 1.00 60.78 88 GLU A CA 1
ATOM 727 C C . GLU A 1 88 ? -4.020 -0.228 2.832 1.00 60.78 88 GLU A C 1
ATOM 729 O O . GLU A 1 88 ? -4.625 -0.130 3.896 1.00 60.78 88 GLU A O 1
ATOM 734 N N . HIS A 1 89 ? -4.615 -0.001 1.659 1.00 55.94 89 HIS A N 1
ATOM 735 C CA . HIS A 1 89 ? -6.005 0.417 1.547 1.00 55.94 89 HIS A CA 1
ATOM 736 C C . HIS A 1 89 ? -6.986 -0.689 1.955 1.00 55.94 89 HIS A C 1
ATOM 738 O O . HIS A 1 89 ? -7.953 -0.398 2.658 1.00 55.94 89 HIS A O 1
ATOM 744 N N . LEU A 1 90 ? -6.707 -1.942 1.574 1.00 60.81 90 LEU A N 1
ATOM 745 C CA . LEU A 1 90 ? -7.458 -3.124 2.010 1.00 60.81 90 LEU A CA 1
ATOM 746 C C . LEU A 1 90 ? -7.349 -3.377 3.518 1.00 60.81 90 LEU A C 1
ATOM 748 O O . LEU A 1 90 ? -8.258 -3.951 4.104 1.00 60.81 90 LEU A O 1
ATOM 752 N N . ALA A 1 91 ? -6.268 -2.932 4.152 1.00 69.25 91 ALA A N 1
ATOM 753 C CA . ALA A 1 91 ? -6.025 -3.108 5.576 1.00 69.25 91 ALA A CA 1
ATOM 754 C C . ALA A 1 91 ? -6.368 -1.841 6.376 1.00 69.25 91 ALA A C 1
ATOM 756 O O . ALA A 1 91 ? -5.583 -1.440 7.231 1.00 69.25 91 ALA A O 1
ATOM 757 N N . ASN A 1 92 ? -7.506 -1.193 6.097 1.00 84.88 92 ASN A N 1
ATOM 758 C CA . ASN A 1 92 ? -8.001 -0.019 6.841 1.00 84.88 92 ASN A CA 1
ATOM 759 C C . ASN A 1 92 ? -9.144 -0.329 7.812 1.00 84.88 92 ASN A C 1
ATOM 761 O O . ASN A 1 92 ? -9.530 0.530 8.602 1.00 84.88 92 ASN A O 1
ATOM 765 N N . THR A 1 93 ? -9.688 -1.537 7.764 1.00 87.06 93 THR A N 1
ATOM 766 C CA . THR A 1 93 ? -10.766 -1.974 8.648 1.00 87.06 93 THR A CA 1
ATOM 767 C C . THR A 1 93 ? -10.257 -3.012 9.636 1.00 87.06 93 THR A C 1
ATOM 769 O O . THR A 1 93 ? -9.364 -3.799 9.322 1.00 87.06 93 THR A O 1
ATOM 772 N N . ASP A 1 94 ? -10.810 -3.005 10.841 1.00 90.50 94 ASP A N 1
ATOM 773 C CA . ASP A 1 94 ? -10.669 -4.099 11.793 1.00 90.50 94 ASP A CA 1
ATOM 774 C C . ASP A 1 94 ? -11.586 -5.245 11.354 1.00 90.50 94 ASP A C 1
ATOM 776 O O . ASP A 1 94 ? -12.797 -5.061 11.258 1.00 90.50 94 ASP A O 1
ATOM 780 N N . GLU A 1 95 ? -11.027 -6.420 11.058 1.00 87.38 95 GLU A N 1
ATOM 781 C CA . GLU A 1 95 ? -11.809 -7.556 10.540 1.00 87.38 95 GLU A CA 1
ATOM 782 C C . GLU A 1 95 ? -12.859 -8.058 11.538 1.00 87.38 95 GLU A C 1
ATOM 784 O O . GLU A 1 95 ? -13.895 -8.577 11.127 1.00 87.38 95 GLU A O 1
ATOM 789 N N . LEU A 1 96 ? -12.613 -7.899 12.843 1.00 90.62 96 LEU A N 1
ATOM 790 C CA . LEU A 1 96 ? -13.537 -8.375 13.865 1.00 90.62 96 LEU A CA 1
ATOM 791 C C . LEU A 1 96 ? -14.749 -7.448 14.008 1.00 90.62 96 LEU A C 1
ATOM 793 O O . LEU A 1 96 ? -15.870 -7.946 14.089 1.00 90.62 96 LEU A O 1
ATOM 797 N N . THR A 1 97 ? -14.544 -6.129 14.067 1.00 92.00 97 THR A N 1
ATOM 798 C CA . THR A 1 97 ? -15.625 -5.167 14.348 1.00 92.00 97 THR A CA 1
ATOM 799 C C . THR A 1 97 ? -16.154 -4.419 13.129 1.00 92.00 97 THR A C 1
ATOM 801 O O . THR A 1 97 ? -17.203 -3.786 13.219 1.00 92.00 97 THR A O 1
ATOM 804 N N . GLY A 1 98 ? -15.436 -4.443 12.004 1.00 89.38 98 GLY A N 1
ATOM 805 C CA . GLY A 1 98 ? -15.756 -3.666 10.804 1.00 89.38 98 GLY A CA 1
ATOM 806 C C . GLY A 1 98 ? -15.495 -2.159 10.929 1.00 89.38 98 GLY A C 1
ATOM 807 O O . GLY A 1 98 ? -15.722 -1.423 9.969 1.00 89.38 98 GLY A O 1
ATOM 808 N N . LEU A 1 99 ? -15.011 -1.681 12.082 1.00 92.81 99 LEU A N 1
ATOM 809 C CA . LEU A 1 99 ? -14.626 -0.281 12.279 1.00 92.81 99 LEU A CA 1
ATOM 810 C C . LEU A 1 99 ? -13.331 0.043 11.523 1.00 92.81 99 LEU A C 1
ATOM 812 O O . LEU A 1 99 ? -12.613 -0.858 11.087 1.00 92.81 99 LEU A O 1
ATOM 816 N N . GLY A 1 100 ? -12.980 1.328 11.418 1.00 92.69 100 GLY A N 1
ATOM 817 C CA . GLY A 1 100 ? -11.630 1.705 11.002 1.00 92.69 100 GLY A CA 1
ATOM 818 C C . GLY A 1 100 ? -10.592 1.092 11.947 1.00 92.69 100 GLY A C 1
ATOM 819 O O . GLY A 1 100 ? -10.841 0.931 13.137 1.00 92.69 100 GLY A O 1
ATOM 820 N N . ASN A 1 101 ? -9.418 0.732 11.457 1.00 91.44 101 ASN A N 1
ATOM 821 C CA . ASN A 1 101 ? -8.321 0.332 12.335 1.00 91.44 101 ASN A CA 1
ATOM 822 C C . ASN A 1 101 ? -7.412 1.526 12.662 1.00 91.44 101 ASN A C 1
ATOM 824 O O . ASN A 1 101 ? -7.628 2.653 12.208 1.00 91.44 101 ASN A O 1
ATOM 828 N N . GLN A 1 102 ? -6.363 1.280 13.445 1.00 89.56 102 GLN A N 1
ATOM 829 C CA . GLN A 1 102 ? -5.414 2.314 13.857 1.00 89.56 102 GLN A CA 1
ATOM 830 C C . GLN A 1 102 ? -4.774 3.073 12.678 1.00 89.56 102 GLN A C 1
ATOM 832 O O . GLN A 1 102 ? -4.544 4.279 12.778 1.00 89.56 102 GLN A O 1
ATOM 837 N N . ARG A 1 103 ? -4.516 2.405 11.544 1.00 86.44 103 ARG A N 1
ATOM 838 C CA . ARG A 1 103 ? -3.951 3.058 10.351 1.00 86.44 103 ARG A CA 1
ATOM 839 C C . ARG A 1 103 ? -4.954 4.010 9.715 1.00 86.44 103 ARG A C 1
ATOM 841 O O . ARG A 1 103 ? -4.613 5.157 9.424 1.00 86.44 103 ARG A O 1
ATOM 848 N N . TRP A 1 104 ? -6.193 3.554 9.553 1.00 90.38 104 TRP A N 1
ATOM 849 C CA . TRP A 1 104 ? -7.273 4.386 9.032 1.00 90.38 104 TRP A CA 1
ATOM 850 C C . TRP A 1 104 ? -7.516 5.615 9.910 1.00 90.38 104 TRP A C 1
ATOM 852 O O . TRP A 1 104 ? -7.635 6.725 9.390 1.00 90.38 104 TRP A O 1
ATOM 862 N N . PHE A 1 105 ? -7.506 5.435 11.235 1.00 91.56 105 PHE A N 1
ATOM 863 C CA . PHE A 1 105 ? -7.611 6.534 12.192 1.00 91.56 105 PHE A CA 1
ATOM 864 C C . PHE A 1 105 ? -6.506 7.571 11.997 1.00 91.56 105 PHE A C 1
ATOM 866 O O . PHE A 1 105 ? -6.799 8.756 11.862 1.00 91.56 105 PHE A O 1
ATOM 873 N N . HIS A 1 106 ? -5.245 7.131 11.943 1.00 89.19 106 HIS A N 1
ATOM 874 C CA . HIS A 1 106 ? -4.110 8.041 11.804 1.00 89.19 106 HIS A CA 1
ATOM 875 C C . HIS A 1 106 ? -4.202 8.852 10.509 1.00 89.19 106 HIS A C 1
ATOM 877 O O . HIS A 1 106 ? -4.002 10.064 10.513 1.00 89.19 106 HIS A O 1
ATOM 883 N N . ARG A 1 107 ? -4.562 8.202 9.398 1.00 87.62 107 ARG A N 1
ATOM 884 C CA . ARG A 1 107 ? -4.777 8.888 8.122 1.00 87.62 107 ARG A CA 1
ATOM 885 C C . ARG A 1 107 ? -5.892 9.931 8.218 1.00 87.62 107 ARG A C 1
ATOM 887 O O . ARG A 1 107 ? -5.711 11.050 7.752 1.00 87.62 107 ARG A O 1
ATOM 894 N N . ARG A 1 108 ? -7.025 9.586 8.837 1.00 88.19 108 ARG A N 1
ATOM 895 C CA . ARG A 1 108 ? -8.143 10.522 9.026 1.00 88.19 108 ARG A CA 1
ATOM 896 C C . ARG A 1 108 ? -7.775 11.706 9.906 1.00 88.19 108 ARG A C 1
ATOM 898 O O . ARG A 1 108 ? -8.186 12.820 9.604 1.00 88.19 108 ARG A O 1
ATOM 905 N N . LEU A 1 109 ? -6.974 11.473 10.942 1.00 89.19 109 LEU A N 1
ATOM 906 C CA . LEU A 1 109 ? -6.487 12.531 11.815 1.00 89.19 109 LEU A CA 1
ATOM 907 C C . LEU A 1 109 ? -5.611 13.523 11.040 1.00 89.19 109 LEU A C 1
ATOM 909 O O . LEU A 1 109 ? -5.878 14.717 11.102 1.00 89.19 109 LEU A O 1
ATOM 913 N N . VAL A 1 110 ? -4.653 13.030 10.244 1.00 89.12 110 VAL A N 1
ATOM 914 C CA . VAL A 1 110 ? -3.805 13.863 9.370 1.00 89.12 110 VAL A CA 1
ATOM 915 C C . VAL A 1 110 ? -4.657 14.684 8.393 1.00 89.12 110 VAL A C 1
ATOM 917 O O . VAL A 1 110 ? -4.508 15.901 8.307 1.00 89.12 110 VAL A O 1
ATOM 920 N N . GLU A 1 111 ? -5.622 14.043 7.723 1.00 87.00 111 GLU A N 1
ATOM 921 C CA . GLU A 1 111 ? -6.549 14.708 6.793 1.00 87.00 111 GLU A CA 1
ATOM 922 C C . GLU A 1 111 ? -7.391 15.814 7.457 1.00 87.00 111 GLU A C 1
ATOM 924 O O . GLU A 1 111 ? -7.819 16.749 6.775 1.00 87.00 111 GLU A O 1
ATOM 929 N N . TRP A 1 112 ? -7.670 15.709 8.759 1.00 86.12 112 TRP A N 1
ATOM 930 C CA . TRP A 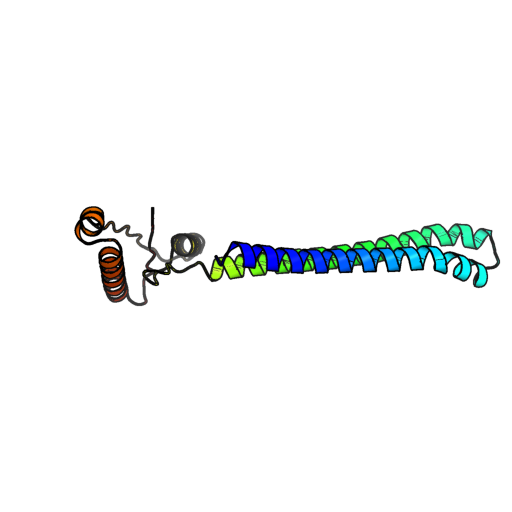1 112 ? -8.387 16.731 9.523 1.00 86.12 112 TRP A CA 1
ATOM 931 C C . TRP A 1 112 ? -7.476 17.823 10.072 1.00 86.12 112 TRP A C 1
ATOM 933 O O . TRP A 1 112 ? -7.931 18.952 10.197 1.00 86.12 112 TRP A O 1
ATOM 943 N N . THR A 1 113 ? -6.211 17.535 10.369 1.00 87.56 113 THR A N 1
ATOM 944 C CA . THR A 1 113 ? -5.278 18.531 10.915 1.00 87.56 113 THR A CA 1
ATOM 945 C C . THR A 1 113 ? -4.582 19.374 9.850 1.00 87.56 113 THR A C 1
ATOM 947 O O . THR A 1 113 ? -4.215 20.509 10.127 1.00 87.56 113 THR A O 1
ATOM 950 N N . GLU A 1 114 ? -4.389 18.850 8.638 1.00 87.12 114 GLU A N 1
ATOM 951 C CA . GLU A 1 114 ? -3.621 19.535 7.584 1.00 87.12 114 GLU A CA 1
ATOM 952 C C . GLU A 1 114 ? -4.468 20.459 6.693 1.00 87.12 114 GLU A C 1
ATOM 954 O O . GLU A 1 114 ? -3.933 21.159 5.832 1.00 87.12 114 GLU A O 1
ATOM 959 N N . LYS A 1 115 ? -5.794 20.492 6.873 1.00 80.88 115 LYS A N 1
ATOM 960 C CA . LYS A 1 115 ? -6.673 21.349 6.067 1.00 80.88 115 LYS A CA 1
ATOM 961 C C . LYS A 1 115 ? -6.681 22.787 6.607 1.00 80.88 115 LYS A C 1
ATOM 963 O O . LYS A 1 115 ? -7.047 22.975 7.764 1.00 80.88 115 LYS A O 1
ATOM 968 N N . PRO A 1 116 ? -6.388 23.807 5.773 1.00 70.94 116 PRO A N 1
ATOM 969 C CA . PRO A 1 116 ? -6.390 25.216 6.191 1.00 70.94 116 PRO A CA 1
ATOM 970 C C . PRO A 1 116 ? -7.729 25.702 6.770 1.00 70.94 116 PRO A C 1
ATOM 972 O O . PRO A 1 116 ? -7.747 26.596 7.607 1.00 70.94 116 PRO A O 1
ATOM 975 N N . GLU A 1 117 ? -8.840 25.090 6.346 1.00 79.31 117 GLU A N 1
ATOM 976 C CA . GLU A 1 117 ? -10.208 25.374 6.809 1.00 79.31 117 GLU A CA 1
ATOM 977 C C . GLU A 1 117 ? -10.804 24.204 7.614 1.00 79.31 117 GLU A C 1
ATOM 979 O O . GLU A 1 117 ? -12.002 23.922 7.545 1.00 79.31 117 GLU A O 1
ATOM 984 N N . ALA A 1 118 ? -9.976 23.445 8.334 1.00 74.81 118 ALA A N 1
ATOM 985 C CA . ALA A 1 118 ? -10.470 22.342 9.147 1.00 74.81 118 ALA A CA 1
ATOM 986 C C . ALA A 1 118 ? -11.473 22.833 10.204 1.00 74.81 118 ALA A C 1
ATOM 988 O O . ALA A 1 118 ? -11.160 23.681 11.041 1.00 74.81 118 ALA A O 1
ATOM 989 N N . ALA A 1 119 ? -12.681 22.265 10.192 1.00 80.44 119 ALA A N 1
ATOM 990 C CA . ALA A 1 119 ? -13.637 22.477 11.269 1.00 80.44 119 ALA A CA 1
ATOM 991 C C . ALA A 1 119 ? -13.075 21.910 12.589 1.00 80.44 119 ALA A C 1
ATOM 993 O O . ALA A 1 119 ? -12.423 20.859 12.570 1.00 80.44 119 ALA A O 1
ATOM 994 N N . PRO A 1 120 ? -13.340 22.556 13.739 1.00 84.56 120 PRO A N 1
ATOM 995 C CA . PRO A 1 120 ? -12.949 22.008 15.029 1.00 84.56 120 PRO A CA 1
ATOM 996 C C . PRO A 1 120 ? -13.593 20.632 15.232 1.00 84.56 120 PRO A C 1
ATOM 998 O O . PRO A 1 120 ? -14.781 20.442 14.967 1.00 84.56 120 PRO A O 1
ATOM 1001 N N . PHE A 1 121 ? -12.804 19.675 15.716 1.00 88.25 121 PHE A N 1
ATOM 1002 C CA . PHE A 1 121 ? -13.247 18.312 15.992 1.00 88.25 121 PHE A CA 1
ATOM 1003 C C . PHE A 1 121 ? -12.896 17.908 17.426 1.00 88.25 121 PHE A C 1
ATOM 1005 O O . PHE A 1 121 ? -12.001 18.476 18.050 1.00 88.25 121 PHE A O 1
ATOM 1012 N N . ALA A 1 122 ? -13.609 16.911 17.945 1.00 90.88 122 ALA A N 1
ATOM 1013 C CA . ALA A 1 122 ? -13.315 16.290 19.229 1.00 90.88 122 ALA A CA 1
ATOM 1014 C C . ALA A 1 122 ? -12.798 14.867 19.004 1.00 90.88 122 ALA A C 1
ATOM 1016 O O . ALA A 1 122 ? -13.305 14.144 18.145 1.00 90.88 122 ALA A O 1
ATOM 1017 N N . LEU A 1 123 ? -11.806 14.466 19.797 1.00 91.88 123 LEU A N 1
ATOM 1018 C CA . LEU A 1 123 ? -11.298 13.101 19.836 1.00 91.88 123 LEU A CA 1
ATOM 1019 C C . LEU A 1 123 ? -11.681 12.467 21.173 1.00 91.88 123 LEU A C 1
ATOM 1021 O O . LEU A 1 123 ? -11.394 13.028 22.228 1.00 91.88 123 LEU A O 1
ATOM 1025 N N . LEU A 1 124 ? -12.308 11.293 21.120 1.00 92.69 124 LEU A N 1
ATOM 1026 C CA . LEU A 1 124 ? -12.674 10.511 22.295 1.00 92.69 124 LEU A CA 1
ATOM 1027 C C . LEU A 1 124 ? -11.971 9.156 22.241 1.00 92.69 124 LEU A C 1
ATOM 1029 O O . LEU A 1 124 ? -12.065 8.446 21.242 1.00 92.69 124 LEU A O 1
ATOM 1033 N N . PHE A 1 125 ? -11.299 8.796 23.331 1.00 92.19 125 PHE A N 1
ATOM 1034 C CA . PHE A 1 125 ? -10.739 7.465 23.529 1.00 92.19 125 PHE A CA 1
ATOM 1035 C C . PHE A 1 125 ? -11.621 6.704 24.521 1.00 92.19 125 PHE A C 1
ATOM 1037 O O . PHE A 1 125 ? -11.906 7.214 25.603 1.00 92.19 125 PHE A O 1
ATOM 1044 N N . ILE A 1 126 ? -12.084 5.515 24.135 1.00 91.44 126 ILE A N 1
ATOM 1045 C CA . ILE A 1 126 ? -12.996 4.687 24.932 1.00 91.44 126 ILE A CA 1
ATOM 1046 C C . ILE A 1 126 ? -12.285 3.374 25.239 1.00 91.44 126 ILE A C 1
ATOM 1048 O O . ILE A 1 126 ? -11.941 2.639 24.315 1.00 91.44 126 ILE A O 1
ATOM 1052 N N . ASP A 1 127 ? -12.096 3.082 26.524 1.00 91.12 127 ASP A N 1
ATOM 1053 C CA . ASP A 1 127 ? -11.626 1.779 26.991 1.00 91.12 127 ASP A CA 1
ATOM 1054 C C . ASP A 1 127 ? -12.791 0.967 27.570 1.00 91.12 127 ASP A C 1
ATOM 1056 O O . ASP A 1 127 ? -13.749 1.524 28.111 1.00 91.12 127 ASP A O 1
ATOM 1060 N N . LEU A 1 128 ? -12.731 -0.357 27.423 1.00 90.56 128 LEU A N 1
ATOM 1061 C CA . LEU A 1 128 ? -13.768 -1.252 27.927 1.00 90.56 128 LEU A CA 1
ATOM 1062 C C . LEU A 1 128 ? -13.386 -1.794 29.298 1.00 90.56 128 LEU A C 1
ATOM 1064 O O . LEU A 1 128 ? -12.592 -2.734 29.427 1.00 90.56 128 LEU A O 1
ATOM 1068 N N . ASP A 1 129 ? -14.033 -1.247 30.322 1.00 89.81 129 ASP A N 1
ATOM 1069 C CA . ASP A 1 129 ? -13.817 -1.650 31.704 1.00 89.81 129 ASP A CA 1
ATOM 1070 C C . ASP A 1 129 ? -13.959 -3.161 31.886 1.00 89.81 129 ASP A C 1
ATOM 1072 O O . ASP A 1 129 ? -14.958 -3.785 31.519 1.00 89.81 129 ASP A O 1
ATOM 1076 N N . ARG A 1 130 ? -12.943 -3.764 32.512 1.00 89.38 130 ARG A N 1
ATOM 1077 C CA . ARG A 1 130 ? -12.925 -5.188 32.888 1.00 89.38 130 ARG A CA 1
ATOM 1078 C C . ARG A 1 130 ? -13.131 -6.158 31.715 1.00 89.38 130 ARG A C 1
ATOM 1080 O O . ARG A 1 130 ? -13.369 -7.342 31.956 1.00 89.38 130 ARG A O 1
ATOM 1087 N N . PHE A 1 131 ? -12.945 -5.732 30.466 1.00 90.81 131 PHE A N 1
ATOM 1088 C CA . PHE A 1 131 ? -13.110 -6.600 29.295 1.00 90.81 131 PHE A CA 1
ATOM 1089 C C . PHE A 1 131 ? -12.213 -7.852 29.344 1.00 90.81 131 PHE A C 1
ATOM 1091 O O . PHE A 1 131 ? -12.621 -8.955 28.977 1.00 90.81 131 PHE A O 1
ATOM 1098 N N . ARG A 1 132 ? -11.017 -7.734 29.934 1.00 88.88 132 ARG A N 1
ATOM 1099 C CA . ARG A 1 132 ? -10.117 -8.875 30.166 1.00 88.88 132 ARG A CA 1
ATOM 1100 C C . ARG A 1 132 ? -10.725 -9.960 31.067 1.00 88.88 132 ARG A C 1
ATOM 1102 O O . ARG A 1 132 ? -10.405 -11.134 30.894 1.00 88.88 132 ARG A O 1
ATOM 1109 N N . ILE A 1 133 ? -11.586 -9.594 32.022 1.00 92.19 133 ILE A N 1
ATOM 1110 C CA . ILE A 1 133 ? -12.294 -10.554 32.888 1.00 92.19 133 ILE A CA 1
ATOM 1111 C C . ILE A 1 133 ? -13.322 -11.335 32.069 1.00 92.19 133 ILE A C 1
ATOM 1113 O O . ILE A 1 133 ? -13.412 -12.552 32.227 1.00 92.19 133 ILE A O 1
ATOM 1117 N N . VAL A 1 134 ? -14.037 -10.665 31.159 1.00 90.19 134 VAL A N 1
ATOM 1118 C CA . VAL A 1 134 ? -14.988 -11.308 30.238 1.00 90.19 134 VAL A CA 1
ATOM 1119 C C . VAL A 1 134 ? -14.274 -12.353 29.387 1.00 90.19 134 VAL A C 1
ATOM 1121 O O . VAL A 1 134 ? -14.682 -13.510 29.396 1.00 90.19 134 VAL A O 1
ATOM 1124 N N . ILE A 1 135 ? -13.155 -11.991 28.747 1.00 91.25 135 ILE A N 1
ATOM 1125 C CA . ILE A 1 135 ? -12.359 -12.938 27.948 1.00 91.25 135 ILE A CA 1
ATOM 1126 C C . ILE A 1 135 ? -11.895 -14.129 28.796 1.00 91.25 135 ILE A C 1
ATOM 1128 O O . ILE A 1 135 ? -12.013 -15.275 28.369 1.00 91.25 135 ILE A O 1
ATOM 1132 N N . ARG A 1 136 ? -11.375 -13.881 30.007 1.00 93.44 136 ARG A N 1
ATOM 1133 C CA . ARG A 1 136 ? -10.870 -14.949 30.889 1.00 93.44 136 ARG A CA 1
ATOM 1134 C C . ARG A 1 136 ? -11.961 -15.899 31.379 1.00 93.44 136 ARG A C 1
ATOM 1136 O O . ARG A 1 136 ? -11.666 -17.065 31.605 1.00 93.44 136 ARG A O 1
ATOM 1143 N N . THR A 1 137 ? -13.174 -15.395 31.591 1.00 94.56 137 THR A N 1
ATOM 1144 C CA . THR A 1 137 ? -14.270 -16.160 32.208 1.00 94.56 137 THR A CA 1
ATOM 1145 C C . THR A 1 137 ? -15.140 -16.851 31.162 1.00 94.56 137 THR A C 1
ATOM 1147 O O . THR A 1 137 ? -15.574 -17.975 31.378 1.00 94.56 137 THR A O 1
ATOM 1150 N N . LEU A 1 138 ? -15.391 -16.185 30.031 1.00 92.38 138 LEU A N 1
ATOM 1151 C CA . LEU A 1 138 ? -16.349 -16.614 29.006 1.00 92.38 138 LEU A CA 1
ATOM 1152 C C . LEU A 1 138 ? -15.689 -16.986 27.668 1.00 92.38 138 LEU A C 1
ATOM 1154 O O . LEU A 1 138 ? -16.380 -17.384 26.731 1.00 92.38 138 LEU A O 1
ATOM 1158 N N . GLY A 1 139 ? -14.365 -16.865 27.570 1.00 93.88 139 GLY A N 1
ATOM 1159 C CA . GLY A 1 139 ? -13.592 -17.209 26.382 1.00 93.88 139 GLY A CA 1
ATOM 1160 C C . GLY A 1 139 ? -13.518 -16.095 25.333 1.00 93.88 139 GLY A C 1
ATOM 1161 O O . GLY A 1 139 ? -14.249 -15.102 25.365 1.00 93.88 139 GLY A O 1
ATOM 1162 N N . HIS A 1 140 ? -12.599 -16.278 24.382 1.00 92.44 140 HIS A N 1
ATOM 1163 C CA . HIS A 1 140 ? -12.321 -15.307 23.321 1.00 92.44 140 HIS A CA 1
ATOM 1164 C C . HIS A 1 140 ? -13.500 -15.098 22.369 1.00 92.44 140 HIS A C 1
ATOM 1166 O O . HIS A 1 140 ? -13.781 -13.958 22.024 1.00 92.44 140 HIS A O 1
ATOM 1172 N N . GLU A 1 141 ? -14.225 -16.157 22.001 1.00 93.88 141 GLU A N 1
ATOM 1173 C CA . GLU A 1 141 ? -15.389 -16.049 21.108 1.00 93.88 141 GLU A CA 1
ATOM 1174 C C . GLU A 1 141 ? -16.481 -15.148 21.697 1.00 93.88 141 GLU A C 1
ATOM 1176 O O . GLU A 1 141 ? -16.961 -14.226 21.042 1.00 93.88 141 GLU A O 1
ATOM 1181 N N . THR A 1 142 ? -16.809 -15.327 22.978 1.00 93.75 142 THR A N 1
ATOM 1182 C CA . THR A 1 142 ? -17.782 -14.468 23.667 1.00 93.75 142 THR A CA 1
ATOM 1183 C C . THR A 1 142 ? -17.285 -13.026 23.774 1.00 93.75 142 THR A C 1
ATOM 1185 O O . THR A 1 142 ? -18.055 -12.083 23.595 1.00 93.75 142 THR A O 1
ATOM 1188 N N . GLY A 1 143 ? -15.986 -12.834 24.029 1.00 93.94 143 GLY A N 1
ATOM 1189 C CA . GLY A 1 143 ? -15.365 -11.508 24.006 1.00 93.94 143 GLY A CA 1
ATOM 1190 C C . GLY A 1 143 ? -15.453 -10.839 22.630 1.00 93.94 143 GLY A C 1
ATOM 1191 O O . GLY A 1 143 ? -15.740 -9.646 22.546 1.00 93.94 143 GLY A O 1
ATOM 1192 N N . ASN A 1 144 ? -15.266 -11.606 21.556 1.00 94.50 144 ASN A N 1
ATOM 1193 C CA . ASN A 1 144 ? -15.372 -11.131 20.180 1.00 94.50 144 ASN A CA 1
ATOM 1194 C C . ASN A 1 144 ? -16.799 -10.679 19.846 1.00 94.50 144 ASN A C 1
ATOM 1196 O O . ASN A 1 144 ? -16.978 -9.583 19.316 1.00 94.50 144 ASN A O 1
ATOM 1200 N N . LEU A 1 145 ? -17.807 -11.468 20.229 1.00 95.06 145 LEU A N 1
ATOM 1201 C CA . LEU A 1 145 ? -19.220 -11.104 20.071 1.00 95.06 145 LEU A CA 1
ATOM 1202 C C . LEU A 1 145 ? -19.570 -9.827 20.846 1.00 95.06 145 LEU A C 1
ATOM 1204 O O . LEU A 1 145 ? -20.250 -8.946 20.321 1.00 95.06 145 LEU A O 1
ATOM 1208 N N . LEU A 1 146 ? -19.062 -9.685 22.075 1.00 94.31 146 LEU A N 1
ATOM 1209 C CA . LEU A 1 146 ? -19.257 -8.469 22.865 1.00 94.31 146 LEU A CA 1
ATOM 1210 C C . LEU A 1 146 ? -18.643 -7.241 22.174 1.00 94.31 146 LEU A C 1
ATOM 1212 O O . LEU A 1 146 ? -19.277 -6.189 22.122 1.00 94.31 146 LEU A O 1
ATOM 1216 N N . LEU A 1 147 ? -17.435 -7.365 21.614 1.00 94.31 147 LEU A N 1
ATOM 1217 C CA . LEU A 1 147 ? -16.795 -6.278 20.864 1.00 94.31 147 LEU A CA 1
ATOM 1218 C C . LEU A 1 147 ? -17.581 -5.887 19.613 1.00 94.31 147 LEU A C 1
ATOM 1220 O O . LEU A 1 147 ? -17.706 -4.694 19.329 1.00 94.31 147 LEU A O 1
ATOM 1224 N N . GLN A 1 148 ? -18.105 -6.864 18.875 1.00 95.62 148 GLN A N 1
ATOM 1225 C CA . GLN A 1 148 ? -18.946 -6.624 17.704 1.00 95.62 148 GLN A CA 1
ATOM 1226 C C . GLN A 1 148 ? -20.212 -5.849 18.078 1.00 95.62 148 GLN A C 1
ATOM 1228 O O . GLN A 1 148 ? -20.509 -4.824 17.465 1.00 95.62 148 GLN A O 1
ATOM 1233 N N . GLU A 1 149 ? -20.902 -6.273 19.135 1.00 96.12 149 GLU A N 1
ATOM 1234 C CA . GLU A 1 149 ? -22.123 -5.625 19.620 1.00 96.12 149 GLU A CA 1
ATOM 1235 C C . GLU A 1 149 ? -21.862 -4.190 20.108 1.00 96.12 149 GLU A C 1
ATOM 1237 O O . GLU A 1 149 ? -22.591 -3.258 19.761 1.00 96.12 149 GLU A O 1
ATOM 1242 N N . ILE A 1 150 ? -20.783 -3.973 20.867 1.00 94.69 150 ILE A N 1
ATOM 1243 C CA . ILE A 1 150 ? -20.372 -2.629 21.304 1.00 94.69 150 ILE A CA 1
ATOM 1244 C C . ILE A 1 150 ? -20.070 -1.741 20.095 1.00 94.69 150 ILE A C 1
ATOM 1246 O O . ILE A 1 150 ? -20.515 -0.594 20.040 1.00 94.69 150 ILE A O 1
ATOM 1250 N N . SER A 1 151 ? -19.346 -2.271 19.110 1.00 95.06 151 SER A N 1
ATOM 1251 C CA . SER A 1 151 ? -18.979 -1.532 17.901 1.00 95.06 151 SER A CA 1
ATOM 1252 C C . SER A 1 151 ? -20.209 -1.133 17.087 1.00 95.06 151 SER A C 1
ATOM 1254 O O . SER A 1 151 ? -20.301 0.012 16.638 1.00 95.06 151 SER A O 1
ATOM 1256 N N . ALA A 1 152 ? -21.191 -2.028 16.957 1.00 94.88 152 ALA A N 1
ATOM 1257 C CA . ALA A 1 152 ? -22.461 -1.739 16.298 1.00 94.88 152 ALA A CA 1
ATOM 1258 C C . ALA A 1 152 ? -23.236 -0.620 17.018 1.00 94.88 152 ALA A C 1
ATOM 1260 O O . ALA A 1 152 ? -23.690 0.330 16.377 1.00 94.88 152 ALA A O 1
ATOM 1261 N N . ARG A 1 153 ? -23.321 -0.672 18.355 1.00 95.69 153 ARG A N 1
ATOM 1262 C CA . ARG A 1 153 ? -23.987 0.367 19.161 1.00 95.69 153 ARG A CA 1
ATOM 1263 C C . ARG A 1 153 ? -23.308 1.725 19.035 1.00 95.69 153 ARG A C 1
ATOM 1265 O O . ARG A 1 153 ? -23.987 2.721 18.801 1.00 95.69 153 ARG A O 1
ATOM 1272 N N . LEU A 1 154 ? -21.979 1.770 19.142 1.00 94.38 154 LEU A N 1
ATOM 1273 C CA . LEU A 1 154 ? -21.218 3.011 18.973 1.00 94.38 154 LEU A CA 1
ATOM 1274 C C . LEU A 1 154 ? -21.412 3.593 17.570 1.00 94.38 154 LEU A C 1
ATOM 1276 O O . LEU A 1 154 ? -21.624 4.796 17.437 1.00 94.38 154 LEU A O 1
ATOM 1280 N N . THR A 1 155 ? -21.410 2.745 16.538 1.00 94.19 155 THR A N 1
ATOM 1281 C CA . THR A 1 155 ? -21.669 3.167 15.152 1.00 94.19 155 THR A CA 1
ATOM 1282 C C . THR A 1 155 ? -23.048 3.807 15.014 1.00 94.19 155 THR A C 1
ATOM 1284 O O . THR A 1 155 ? -23.169 4.875 14.415 1.00 94.19 155 THR A O 1
ATOM 1287 N N . GLY A 1 156 ? -24.072 3.213 15.635 1.00 94.00 156 GLY A N 1
ATOM 1288 C CA . GLY A 1 156 ? -25.419 3.783 15.687 1.00 94.00 156 GLY A CA 1
ATOM 1289 C C . GLY A 1 156 ? -25.480 5.145 16.387 1.00 94.00 156 GLY A C 1
ATOM 1290 O O . GLY A 1 156 ? -26.162 6.045 15.903 1.00 94.00 156 GLY A O 1
ATOM 1291 N N . CYS A 1 157 ? -24.740 5.328 17.484 1.00 93.50 157 CYS A N 1
ATOM 1292 C CA . CYS A 1 157 ? -24.698 6.594 18.224 1.00 93.50 157 CYS A CA 1
ATOM 1293 C C . CYS A 1 157 ? -23.964 7.714 17.471 1.00 93.50 157 CYS A C 1
ATOM 1295 O O . CYS A 1 157 ? -24.379 8.869 17.527 1.00 93.50 157 CYS A O 1
ATOM 1297 N N . VAL A 1 158 ? -22.860 7.389 16.791 1.00 92.00 158 VAL A N 1
ATOM 1298 C CA . VAL A 1 158 ? -22.034 8.373 16.071 1.00 92.00 158 VAL A CA 1
ATOM 1299 C C . VAL A 1 158 ? -22.681 8.802 14.750 1.00 92.00 158 VAL A C 1
ATOM 1301 O O . VAL A 1 158 ? -22.602 9.973 14.365 1.00 92.00 158 VAL A O 1
ATOM 1304 N N . GLY A 1 159 ? -23.347 7.876 14.057 1.00 88.00 159 GLY A N 1
ATOM 1305 C CA . GLY A 1 159 ? -24.011 8.148 12.785 1.00 88.00 159 GLY A CA 1
ATOM 1306 C C . GLY A 1 159 ? -23.048 8.625 11.689 1.00 88.00 159 GLY A C 1
ATOM 1307 O O . GLY A 1 159 ? -21.859 8.318 11.691 1.00 88.00 159 GLY A O 1
ATOM 1308 N N . SER A 1 160 ? -23.560 9.398 10.728 1.00 83.38 160 SER A N 1
ATOM 1309 C CA . SER A 1 160 ? -22.818 9.806 9.522 1.00 83.38 160 SER A CA 1
ATOM 1310 C C . SER A 1 160 ? -21.837 10.969 9.715 1.00 83.38 160 SER A C 1
ATOM 1312 O O . SER A 1 160 ? -21.092 11.297 8.794 1.00 83.38 160 SER A O 1
ATOM 1314 N N . ARG A 1 161 ? -21.851 11.628 10.880 1.00 79.25 161 ARG A N 1
ATOM 1315 C CA . ARG A 1 161 ? -21.054 12.842 11.133 1.00 79.25 161 ARG A CA 1
ATOM 1316 C C . ARG A 1 161 ? -19.708 12.575 11.793 1.00 79.25 161 ARG A C 1
ATOM 1318 O O . ARG A 1 161 ? -18.867 13.468 11.808 1.00 79.25 161 ARG A O 1
ATOM 1325 N N . GLY A 1 162 ? -19.509 11.383 12.344 1.00 87.75 162 GLY A N 1
ATOM 1326 C CA . GLY A 1 162 ? -18.268 11.017 13.012 1.00 87.75 162 GLY A CA 1
ATOM 1327 C C . GLY A 1 162 ? -17.607 9.796 12.395 1.00 87.75 162 GLY A C 1
ATOM 1328 O O . GLY A 1 162 ? -18.074 9.210 11.423 1.00 87.75 162 GLY A O 1
ATOM 1329 N N . CYS A 1 163 ? -16.466 9.445 12.965 1.00 91.31 163 CYS A N 1
ATOM 1330 C CA . CYS A 1 163 ? -15.628 8.340 12.536 1.00 91.31 163 CYS A CA 1
ATOM 1331 C C . CYS A 1 163 ? -15.301 7.491 13.758 1.00 91.31 163 CYS A C 1
ATOM 1333 O O . CYS A 1 163 ? -15.029 8.032 14.829 1.00 91.31 163 CYS A O 1
ATOM 1335 N N . LEU A 1 164 ? -15.306 6.173 13.591 1.00 94.69 164 LEU A N 1
ATOM 1336 C CA . LEU A 1 164 ? -14.943 5.231 14.639 1.00 94.69 164 LEU A CA 1
ATOM 1337 C C . LEU A 1 164 ? -13.788 4.373 14.165 1.00 94.69 164 LEU A C 1
ATOM 1339 O O . LEU A 1 164 ? -13.784 3.879 13.035 1.00 94.69 164 LEU A O 1
ATOM 1343 N N . ALA A 1 165 ? -12.833 4.178 15.062 1.00 94.38 165 ALA A N 1
ATOM 1344 C CA . ALA A 1 165 ? -11.749 3.254 14.843 1.00 94.38 165 ALA A CA 1
ATOM 1345 C C . ALA A 1 165 ? -11.482 2.428 16.094 1.00 94.38 165 ALA A C 1
ATOM 1347 O O . ALA A 1 165 ? -11.597 2.924 17.215 1.00 94.38 165 ALA A O 1
ATOM 1348 N N . ARG A 1 166 ? -11.104 1.170 15.892 1.00 92.56 166 ARG A N 1
ATOM 1349 C CA . ARG A 1 166 ? -10.647 0.291 16.954 1.00 92.56 166 ARG A CA 1
ATOM 1350 C C . ARG A 1 166 ? -9.132 0.384 17.085 1.00 92.56 166 ARG A C 1
ATOM 1352 O O . ARG A 1 166 ? -8.395 0.169 16.124 1.00 92.56 166 ARG A O 1
ATOM 1359 N N . PHE A 1 167 ? -8.687 0.657 18.305 1.00 87.81 167 PHE A N 1
ATOM 1360 C CA . PHE A 1 167 ? -7.303 0.482 18.722 1.00 87.81 167 PHE A CA 1
ATOM 1361 C C . PHE A 1 167 ? -7.178 -0.851 19.453 1.00 87.81 167 PHE A C 1
ATOM 1363 O O . PHE A 1 167 ? -7.851 -1.083 20.455 1.00 87.81 167 PHE A O 1
ATOM 1370 N N . SER A 1 168 ? -6.334 -1.738 18.937 1.00 73.00 168 SER A N 1
ATOM 1371 C CA . SER A 1 168 ? -5.929 -2.964 19.620 1.00 73.00 168 SER A CA 1
ATOM 1372 C C . SER A 1 168 ? -4.472 -2.820 20.046 1.00 73.00 168 SER A C 1
ATOM 1374 O O . SER A 1 168 ? -3.607 -2.655 19.184 1.00 73.00 168 SER A O 1
ATOM 1376 N N . GLY A 1 169 ? -4.225 -2.865 21.354 1.00 54.97 169 GLY A N 1
ATOM 1377 C CA . GLY A 1 169 ? -2.905 -3.103 21.943 1.00 54.97 169 GLY A CA 1
ATOM 1378 C C . GLY A 1 169 ? -2.746 -4.558 22.356 1.00 54.97 169 GLY A C 1
ATOM 1379 O O . GLY A 1 169 ? -3.787 -5.207 22.613 1.00 54.97 169 GLY A O 1
#

Foldseek 3Di:
DPDVVVVVVVVVVVVVVVVVVVVVVVVVVVCCVVPVVVVCVVVDVDPVVSVVVVVVSVVVVCVVVVVVVVVVVVVVVVVVVVVVVVVVVVQQADPLQRAGEPSVVVVVVCVQPVDPPRDDDDDDDDDDPPLVVCCVPVNDVRSSVVNNVVSVVVCVVCDPPDGDYDYDD

Secondary structure (DSSP, 8-state):
--HHHHHHHHHHHHHHHHHHHHHHHHHHHHHHHHHHHHHHHHH---HHHHHHHHHHHHHHHHHHHHHHHHHHHHHHHHHHHHHHHHHHHHTSB-TTT-SB-HHHHHHHHHHHHS-TTPPP--------TTHHHHHHHHHHHHHHHHHHHHHHHHHHHHGGG---B----

Radius of gyration: 30.09 Å; chains: 1; bounding box: 64×49×80 Å

Sequence (169 aa):
MGLWQRIKARAGVFGEVETRILVCYLLIGLGWALLSNPVLEWLIDDPELRQRIYPLRDLCFFLVTGLFLYRILGSYLANLRQRDQYLEHLANTDELTGLGNQRWFHRRLVEWTEKPEAAPFALLFIDLDRFRIVIRTLGHETGNLLLQEISARLTGCVGSRGCLARFSG

pLDDT: mean 84.31, std 12.8, range [42.94, 96.12]